Protein AF-A0A914KU00-F1 (afdb_monomer_lite)

pLDDT: mean 82.72, std 13.35, range [44.31, 97.75]

Foldseek 3Di:
DVVVVVVVVVVVVPPPPDFFDKDKDKDFAQDQAWWWKFKEAPDDTWPQGTDDTQHHGRMDMTIDGPPRPDMDIDIFACQDPQRDGPPPGQPSDSHNHDRPD

InterPro domains:
  IPR001938 Thaumatin family [PF00314] (29-96)
  IPR001938 Thaumatin family [PIRSF002703] (5-96)
  IPR001938 Thaumatin family [PS51367] (24-101)
  IPR037176 Osmotin/thaumatin-like superfamily [G3DSA:2.60.110.10] (23-100)
  IPR037176 Osmotin/thaumatin-like superfamily [SSF49870] (23-96)

Secondary structure (DSSP, 8-state):
-HHHHHHHHHHHGGG---PPPEEEEEEE--SSS-B--EEEESSSPGGGGB-S-B-TT-EEEEEEETT---EEEE--EEE-TT--EEES--SS-SS-S----

Radius of gyration: 20.61 Å; chains: 1; bounding box: 60×35×44 Å

Organism: Meloidogyne incognita (NCBI:txid6306)

Structure (mmCIF, N/CA/C/O backbone):
data_AF-A0A914KU00-F1
#
_entry.id   AF-A0A914KU00-F1
#
loop_
_atom_site.group_PDB
_atom_site.id
_atom_site.type_symbol
_atom_site.label_atom_id
_atom_site.label_alt_id
_atom_site.label_comp_id
_atom_site.label_asym_id
_atom_site.label_entity_id
_atom_site.label_seq_id
_atom_site.pdbx_PDB_ins_code
_atom_site.Cartn_x
_atom_site.Cartn_y
_atom_site.Cartn_z
_atom_site.occupancy
_atom_site.B_iso_or_equiv
_atom_site.auth_seq_id
_atom_site.auth_comp_id
_atom_site.auth_asym_id
_atom_site.auth_atom_id
_atom_site.pdbx_PDB_model_num
ATOM 1 N N . MET A 1 1 ? 44.198 15.576 -32.260 1.00 62.31 1 MET A N 1
ATOM 2 C CA . MET A 1 1 ? 44.385 15.659 -30.793 1.00 62.31 1 MET A CA 1
ATOM 3 C C . MET A 1 1 ? 43.216 16.370 -30.101 1.00 62.31 1 MET A C 1
ATOM 5 O O . MET A 1 1 ? 42.503 15.715 -29.359 1.00 62.31 1 MET A O 1
ATOM 9 N N . PHE A 1 2 ? 42.941 17.651 -30.394 1.00 60.97 2 PHE A N 1
ATOM 10 C CA . PHE A 1 2 ? 41.872 18.437 -29.739 1.00 60.97 2 PHE A CA 1
ATOM 11 C C . PHE A 1 2 ? 40.441 17.888 -29.921 1.00 60.97 2 PHE A C 1
ATOM 13 O O . PHE A 1 2 ? 39.638 17.958 -28.999 1.00 60.97 2 PHE A O 1
ATOM 20 N N . CYS A 1 3 ? 40.139 17.270 -31.069 1.00 65.69 3 CYS A N 1
ATOM 21 C CA . CYS A 1 3 ? 38.819 16.683 -31.339 1.00 65.69 3 CYS A CA 1
ATOM 22 C C . CYS A 1 3 ? 38.521 15.448 -30.458 1.00 65.69 3 CYS A C 1
ATOM 24 O O . CYS A 1 3 ? 37.407 15.274 -29.980 1.00 65.69 3 CYS A O 1
ATOM 26 N N . TYR A 1 4 ? 39.540 14.631 -30.164 1.00 66.44 4 TYR A N 1
ATOM 27 C CA . TYR A 1 4 ? 39.402 13.430 -29.328 1.00 66.44 4 TYR A CA 1
ATOM 28 C C . TYR A 1 4 ? 39.183 13.788 -27.851 1.00 66.44 4 TYR A C 1
ATOM 30 O O . TYR A 1 4 ? 38.417 13.131 -27.155 1.00 66.44 4 TYR A O 1
ATOM 38 N N . LEU A 1 5 ? 39.808 14.881 -27.395 1.00 63.75 5 LEU A N 1
ATO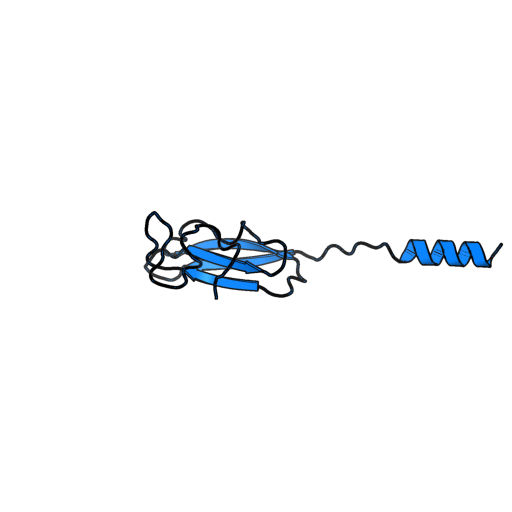M 39 C CA . LEU A 1 5 ? 39.603 15.435 -26.059 1.00 63.75 5 LEU A CA 1
ATOM 40 C C . LEU A 1 5 ? 38.172 15.976 -25.896 1.00 63.75 5 LEU A C 1
ATOM 42 O O . LEU A 1 5 ? 37.544 15.734 -24.873 1.00 63.75 5 LEU A O 1
ATOM 46 N N . PHE A 1 6 ? 37.629 16.639 -26.923 1.00 63.81 6 PHE A N 1
ATOM 47 C CA . PHE A 1 6 ? 36.248 17.134 -26.916 1.00 63.81 6 PHE A CA 1
ATOM 48 C C . PHE A 1 6 ? 35.222 15.987 -26.922 1.00 63.81 6 PHE A C 1
ATOM 50 O O . PHE A 1 6 ? 34.244 16.035 -26.181 1.00 63.81 6 PHE A O 1
ATOM 57 N N . ILE A 1 7 ? 35.483 14.916 -27.684 1.00 65.62 7 ILE A N 1
ATOM 58 C CA . ILE A 1 7 ? 34.665 13.691 -27.686 1.00 65.62 7 ILE A CA 1
ATOM 59 C C . ILE A 1 7 ? 34.719 12.990 -26.317 1.00 65.62 7 ILE A C 1
ATOM 61 O O . ILE A 1 7 ? 33.678 12.588 -25.803 1.00 65.62 7 ILE A O 1
ATOM 65 N N . LEU A 1 8 ? 35.893 12.879 -25.685 1.00 61.22 8 LEU A N 1
ATOM 66 C CA . LEU A 1 8 ? 36.025 12.310 -24.335 1.00 61.22 8 LEU A CA 1
ATOM 67 C C . LEU A 1 8 ? 35.279 13.141 -23.276 1.00 61.22 8 LEU A C 1
ATOM 69 O O . LEU A 1 8 ? 34.605 12.569 -22.423 1.00 61.22 8 LEU A O 1
ATOM 73 N N . LEU A 1 9 ? 35.334 14.474 -23.360 1.00 62.59 9 LEU A N 1
ATOM 74 C CA . LEU A 1 9 ? 34.613 15.376 -22.451 1.00 62.59 9 LEU A CA 1
ATOM 75 C C . LEU A 1 9 ? 33.085 15.308 -22.636 1.00 62.59 9 LEU A C 1
ATOM 77 O O . LEU A 1 9 ? 32.361 15.324 -21.645 1.00 62.59 9 LEU A O 1
ATOM 81 N N . LEU A 1 10 ? 32.593 15.158 -23.872 1.00 59.88 10 LEU A N 1
ATOM 82 C CA . LEU A 1 10 ? 31.167 14.953 -24.182 1.00 59.88 10 LEU A CA 1
ATOM 83 C C . LEU A 1 10 ? 30.614 13.627 -23.634 1.00 59.88 10 LEU A C 1
ATOM 85 O O . LEU A 1 10 ? 29.460 13.568 -23.224 1.00 59.88 10 LEU A O 1
ATOM 89 N N . ASN A 1 11 ? 31.430 12.570 -23.594 1.00 59.75 11 ASN A N 1
ATOM 90 C CA . ASN A 1 11 ? 31.043 11.295 -22.982 1.00 59.75 11 ASN A CA 1
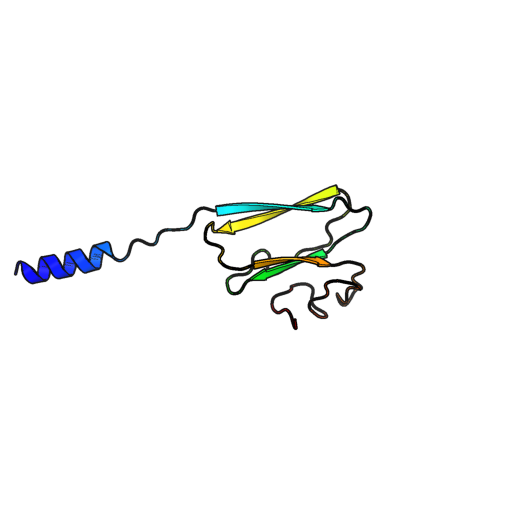ATOM 91 C C . ASN A 1 11 ? 31.079 11.353 -21.443 1.00 59.75 11 ASN A C 1
ATOM 93 O O . ASN A 1 11 ? 30.327 10.640 -20.781 1.00 59.75 11 ASN A O 1
ATOM 97 N N . PHE A 1 12 ? 31.924 12.211 -20.860 1.00 59.53 12 PHE A N 1
ATOM 98 C CA . PHE A 1 12 ? 32.047 12.353 -19.407 1.00 59.53 12 PHE A CA 1
ATOM 99 C C . PHE A 1 12 ? 30.871 13.123 -18.780 1.00 59.53 12 PHE A C 1
ATOM 101 O O . PHE A 1 12 ? 30.484 12.838 -17.650 1.00 59.53 12 PHE A O 1
ATOM 108 N N . THR A 1 13 ? 30.249 14.057 -19.508 1.00 57.97 13 THR A N 1
ATOM 109 C CA . THR A 1 13 ? 29.111 14.853 -19.006 1.00 57.97 13 THR A CA 1
ATOM 110 C C . THR A 1 13 ? 27.751 14.151 -19.093 1.00 57.97 13 THR A C 1
ATOM 112 O O . THR A 1 13 ? 26.802 14.603 -18.456 1.00 57.97 13 THR A O 1
ATOM 115 N N . LEU A 1 14 ? 27.634 13.041 -19.834 1.00 58.25 14 LEU A N 1
ATOM 116 C CA . LEU A 1 14 ? 26.367 12.326 -20.062 1.00 58.25 14 LEU A CA 1
ATOM 117 C C . LEU A 1 14 ? 26.008 11.271 -18.998 1.00 58.25 14 LEU A C 1
ATOM 119 O O . LEU A 1 14 ? 24.933 10.686 -19.078 1.00 58.25 14 LEU A O 1
ATOM 123 N N . ASN A 1 15 ? 26.858 11.043 -17.991 1.00 59.41 15 ASN A N 1
ATOM 124 C CA . ASN A 1 15 ? 26.664 9.985 -16.985 1.00 59.41 15 ASN A CA 1
ATOM 125 C C . ASN A 1 15 ? 26.242 10.504 -15.598 1.00 59.41 15 ASN A C 1
ATOM 127 O O . ASN A 1 15 ? 26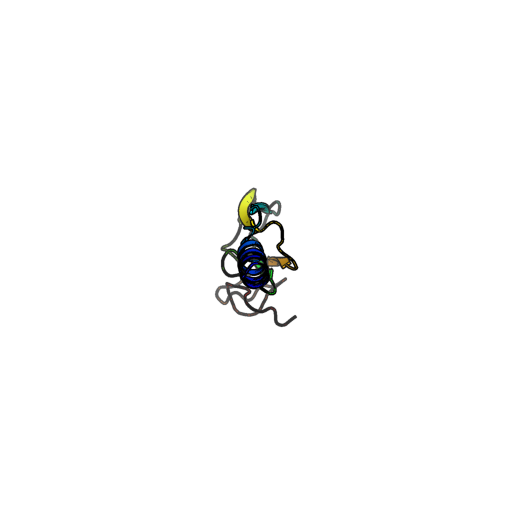.484 9.846 -14.588 1.00 59.41 15 ASN A O 1
ATOM 131 N N . ILE A 1 16 ? 25.630 11.689 -15.514 1.00 67.06 16 ILE A N 1
ATOM 132 C CA . ILE A 1 16 ? 25.088 12.172 -14.238 1.00 67.06 16 ILE A CA 1
ATOM 133 C C . ILE A 1 16 ? 23.798 11.397 -13.940 1.00 67.06 16 ILE A C 1
ATOM 135 O O . ILE A 1 16 ? 22.725 11.733 -14.443 1.00 67.06 16 ILE A O 1
ATOM 139 N N . GLU A 1 17 ? 23.899 10.361 -13.108 1.00 67.19 17 GLU A N 1
ATOM 140 C CA . GLU A 1 17 ? 22.738 9.710 -12.502 1.00 67.19 17 GLU A CA 1
ATOM 141 C C . GLU A 1 17 ? 22.086 10.678 -11.507 1.00 67.19 17 GLU A C 1
ATOM 143 O O . GLU A 1 17 ? 22.514 10.837 -10.363 1.00 67.19 17 GLU A O 1
ATOM 148 N N . VAL A 1 18 ? 21.048 11.384 -11.956 1.00 70.62 18 VAL A N 1
ATOM 149 C CA . VAL A 1 18 ? 20.231 12.220 -11.074 1.00 70.62 18 VAL A CA 1
ATOM 150 C C . VAL A 1 18 ? 19.304 11.297 -10.286 1.00 70.62 18 VAL A C 1
ATOM 152 O O . VAL A 1 18 ? 18.297 10.821 -10.814 1.00 70.62 18 VAL A O 1
ATOM 155 N N . PHE A 1 19 ? 19.629 11.039 -9.018 1.00 74.62 19 PHE A N 1
ATOM 156 C CA . PHE A 1 19 ? 18.703 10.348 -8.125 1.00 74.62 19 PHE A CA 1
ATOM 157 C C . PHE A 1 19 ? 17.469 11.230 -7.891 1.00 74.62 19 PHE A C 1
ATOM 159 O O . PHE A 1 19 ? 17.613 12.396 -7.508 1.00 74.62 19 PHE A O 1
ATOM 166 N N . PRO A 1 20 ? 16.251 10.715 -8.122 1.00 81.00 20 PRO A N 1
ATOM 167 C CA . PRO A 1 20 ? 15.047 11.472 -7.827 1.00 81.00 20 PRO A CA 1
ATOM 168 C C . PRO A 1 20 ? 14.943 11.714 -6.317 1.00 81.00 20 PRO A C 1
ATOM 170 O O . PRO A 1 20 ? 15.265 10.845 -5.508 1.00 81.00 20 PRO A O 1
ATOM 173 N N . GLN A 1 21 ? 14.463 12.899 -5.936 1.00 89.69 21 GLN A N 1
ATOM 174 C CA . GLN A 1 21 ? 14.087 13.178 -4.548 1.00 89.69 21 GLN A CA 1
ATOM 175 C C . GLN A 1 21 ? 13.008 12.190 -4.092 1.00 89.69 21 GLN A C 1
ATOM 177 O O . GLN A 1 21 ? 12.211 11.736 -4.906 1.00 89.69 21 GLN A O 1
ATOM 182 N N . MET A 1 22 ? 12.950 11.867 -2.803 1.00 92.00 22 MET A N 1
ATOM 183 C CA . MET A 1 22 ? 11.906 10.990 -2.264 1.00 92.00 22 MET A CA 1
ATOM 184 C C . MET A 1 22 ? 10.695 11.813 -1.814 1.00 92.00 22 MET A C 1
ATOM 186 O O . MET A 1 22 ? 10.839 12.906 -1.270 1.00 92.00 22 MET A O 1
ATOM 190 N N . VAL A 1 23 ? 9.504 11.268 -2.026 1.00 92.69 23 VAL A N 1
ATOM 191 C CA . VAL A 1 23 ? 8.209 11.809 -1.610 1.00 92.69 23 VAL A CA 1
ATOM 192 C C . VAL A 1 23 ? 7.549 10.801 -0.677 1.00 92.69 23 VAL A C 1
ATOM 194 O O . VAL A 1 23 ? 7.535 9.600 -0.954 1.00 92.69 23 VAL A O 1
ATOM 197 N N . THR A 1 24 ? 6.991 11.290 0.426 1.00 94.75 24 THR A N 1
ATOM 198 C CA . THR A 1 24 ? 6.233 10.471 1.376 1.00 94.75 24 THR A CA 1
ATOM 199 C C . THR A 1 24 ? 4.745 10.578 1.075 1.00 94.75 24 THR A C 1
ATOM 201 O O . THR A 1 24 ? 4.213 11.678 0.952 1.00 94.75 24 THR A O 1
ATOM 204 N N . ILE A 1 25 ? 4.073 9.433 0.979 1.00 94.06 25 ILE A N 1
ATOM 205 C CA . ILE A 1 25 ? 2.618 9.339 0.862 1.00 94.06 25 ILE A CA 1
ATOM 206 C C . ILE A 1 25 ? 2.098 8.663 2.124 1.00 94.06 25 ILE A C 1
ATOM 208 O O . ILE A 1 25 ? 2.519 7.552 2.446 1.00 94.06 25 ILE A O 1
ATOM 212 N N . GLU A 1 26 ? 1.180 9.323 2.822 1.00 96.06 26 GLU A N 1
ATOM 213 C CA . GLU A 1 26 ? 0.534 8.790 4.020 1.00 96.06 26 GLU A CA 1
ATOM 214 C C . GLU A 1 26 ? -0.840 8.225 3.676 1.00 96.06 26 GLU A C 1
ATOM 216 O O . GLU A 1 26 ? -1.684 8.892 3.078 1.00 96.06 26 GLU A O 1
ATOM 221 N N . LEU A 1 27 ? -1.064 6.974 4.059 1.00 95.19 27 LEU A N 1
ATOM 222 C CA . LEU A 1 27 ? -2.343 6.298 3.936 1.00 95.19 27 LEU A CA 1
ATOM 223 C C . LEU A 1 27 ? -2.993 6.256 5.303 1.00 95.19 27 LEU A C 1
ATOM 225 O O . LEU A 1 27 ? -2.452 5.642 6.216 1.00 95.19 27 LEU A O 1
ATOM 229 N N . VAL A 1 28 ? -4.149 6.896 5.425 1.00 96.94 28 VAL A N 1
ATOM 230 C CA . VAL A 1 28 ? -4.890 7.013 6.681 1.00 96.94 28 VAL A CA 1
ATOM 231 C C . VAL A 1 28 ? -6.207 6.263 6.543 1.00 96.94 28 VAL A C 1
ATOM 233 O O . VAL A 1 28 ? -6.999 6.565 5.648 1.00 96.94 28 VAL A O 1
ATOM 236 N N . ASN A 1 29 ? -6.462 5.299 7.428 1.00 97.44 29 ASN A N 1
ATOM 237 C CA . ASN A 1 29 ? -7.767 4.653 7.495 1.00 97.44 29 ASN A CA 1
ATOM 238 C C . ASN A 1 29 ? -8.700 5.425 8.437 1.00 97.44 29 ASN A C 1
ATOM 240 O O . ASN A 1 29 ? -8.707 5.191 9.640 1.00 97.44 29 ASN A O 1
ATOM 244 N N . ASN A 1 30 ? -9.525 6.312 7.884 1.00 97.56 30 ASN A N 1
ATOM 245 C CA . ASN A 1 30 ? -10.585 6.993 8.638 1.00 97.56 30 ASN A CA 1
ATOM 246 C C . ASN A 1 30 ? -11.919 6.218 8.653 1.00 97.56 30 ASN A C 1
ATOM 248 O O . ASN A 1 30 ? -12.932 6.750 9.104 1.00 97.56 30 ASN A O 1
ATOM 252 N N . CYS A 1 31 ? -11.956 4.988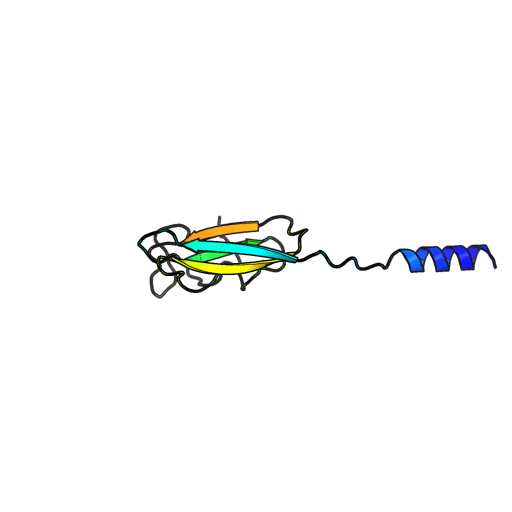 8.137 1.00 96.12 31 CYS A N 1
ATOM 253 C CA . CYS A 1 31 ? -13.135 4.129 8.193 1.00 96.12 31 CYS A CA 1
ATOM 254 C C . CYS A 1 31 ? -13.240 3.426 9.557 1.00 96.12 31 CYS A C 1
ATOM 256 O O . CYS A 1 31 ? -12.252 3.278 10.273 1.00 96.12 31 CYS A O 1
ATOM 258 N N . SER A 1 32 ? -14.438 2.945 9.901 1.00 96.81 32 SER A N 1
ATOM 259 C CA . SER A 1 32 ? -14.685 2.150 11.117 1.00 96.81 32 SER A CA 1
ATOM 260 C C . SER A 1 32 ? -14.256 0.686 10.999 1.00 96.81 32 SER A C 1
ATOM 262 O O . SER A 1 32 ? -14.286 -0.037 11.988 1.00 96.81 32 SER A O 1
ATOM 264 N N . GLU A 1 33 ? -13.859 0.252 9.804 1.00 94.94 33 GLU A N 1
ATOM 265 C CA . GLU A 1 33 ? -13.494 -1.127 9.480 1.00 94.94 33 GLU A CA 1
ATOM 266 C C . GLU A 1 33 ? -12.042 -1.207 8.993 1.00 94.94 33 GLU A C 1
ATOM 268 O O . GLU A 1 33 ? -11.524 -0.224 8.445 1.00 94.94 33 GLU A O 1
ATOM 273 N N . PRO A 1 34 ? -11.373 -2.365 9.141 1.00 94.88 34 PRO A N 1
ATOM 274 C CA . PRO A 1 34 ? -10.041 -2.563 8.593 1.00 94.88 34 PRO A CA 1
ATOM 275 C C . PRO A 1 34 ? -10.057 -2.531 7.061 1.00 94.88 34 PRO A C 1
ATOM 277 O O . PRO A 1 34 ? -10.941 -3.092 6.405 1.00 94.88 34 PRO A O 1
ATOM 280 N N . ILE A 1 35 ? -9.022 -1.919 6.489 1.00 95.19 35 ILE A N 1
ATOM 281 C CA . ILE A 1 35 ? -8.770 -1.921 5.044 1.00 95.19 35 ILE A CA 1
ATOM 282 C C . ILE A 1 35 ? -7.417 -2.559 4.749 1.00 95.19 35 ILE A C 1
ATOM 284 O O . ILE A 1 35 ? -6.503 -2.473 5.558 1.00 95.19 35 ILE A O 1
ATOM 288 N N . TRP A 1 36 ? -7.250 -3.152 3.570 1.00 93.50 36 TRP A N 1
ATOM 289 C CA . TRP A 1 36 ? -5.965 -3.687 3.109 1.00 93.50 36 TRP A CA 1
ATOM 290 C C . TRP A 1 36 ? -5.497 -2.901 1.894 1.00 93.50 36 TRP A C 1
ATOM 292 O O . TRP A 1 36 ? -5.888 -3.245 0.773 1.00 93.50 36 TRP A O 1
ATOM 302 N N . PRO A 1 37 ? -4.685 -1.850 2.074 1.00 93.62 37 PRO A N 1
ATOM 303 C CA . PRO A 1 37 ? -4.242 -1.042 0.955 1.00 93.62 37 PRO A CA 1
ATOM 304 C C . PRO A 1 37 ? -3.412 -1.868 -0.027 1.00 93.62 37 PRO A C 1
ATOM 306 O O . PRO A 1 37 ? -2.550 -2.668 0.349 1.00 93.62 37 PRO A O 1
ATOM 309 N N . ALA A 1 38 ? -3.709 -1.672 -1.302 1.00 92.69 38 ALA A N 1
ATOM 310 C CA . ALA A 1 38 ? -3.057 -2.311 -2.427 1.00 92.69 38 ALA A CA 1
ATOM 311 C C . ALA A 1 38 ? -2.375 -1.250 -3.285 1.00 92.69 38 ALA A C 1
ATOM 313 O O . ALA A 1 38 ? -2.903 -0.149 -3.452 1.00 92.69 38 ALA A O 1
ATOM 314 N N . ILE A 1 39 ? -1.205 -1.585 -3.827 1.00 91.44 39 ILE A N 1
ATOM 315 C CA . ILE A 1 39 ? -0.410 -0.688 -4.665 1.00 91.44 39 ILE A CA 1
ATOM 316 C C . ILE A 1 39 ? -0.038 -1.413 -5.953 1.00 91.44 39 ILE A C 1
ATOM 318 O O . ILE A 1 39 ? 0.497 -2.516 -5.913 1.00 91.44 39 ILE A O 1
ATOM 322 N N . LYS A 1 40 ? -0.264 -0.764 -7.096 1.00 87.56 40 LYS A N 1
ATOM 323 C CA . LYS A 1 40 ? 0.233 -1.201 -8.406 1.00 87.56 40 LYS A CA 1
ATOM 324 C C . LYS A 1 40 ? 0.989 -0.060 -9.070 1.00 87.56 40 LYS A C 1
ATOM 326 O O . LYS A 1 40 ? 0.517 1.072 -9.067 1.00 87.56 40 LYS A O 1
ATOM 331 N N . ASN A 1 41 ? 2.123 -0.384 -9.674 1.00 87.19 41 ASN A N 1
ATOM 332 C CA . ASN A 1 41 ? 2.948 0.511 -10.478 1.00 87.19 41 ASN A CA 1
ATOM 333 C C . ASN A 1 41 ? 3.521 -0.291 -11.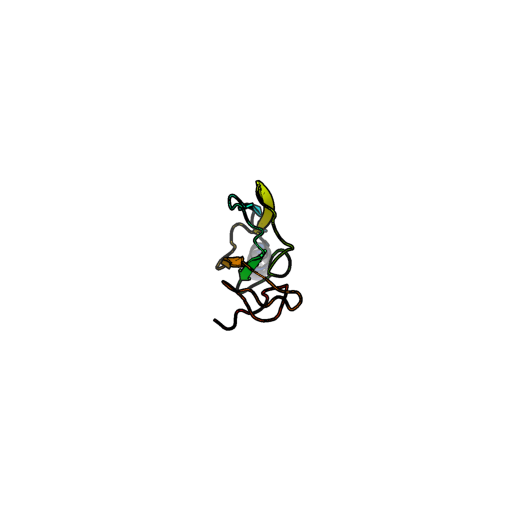658 1.00 87.19 41 ASN A C 1
ATOM 335 O O . ASN A 1 41 ? 3.680 -1.504 -11.542 1.00 87.19 41 ASN A O 1
ATOM 339 N N . ASP A 1 42 ? 3.856 0.380 -12.757 1.00 81.06 42 ASP A N 1
ATOM 340 C CA . ASP A 1 42 ? 4.474 -0.237 -13.942 1.00 81.06 42 ASP A CA 1
ATOM 341 C C . ASP A 1 42 ? 6.005 -0.415 -13.801 1.00 81.06 42 ASP A C 1
ATOM 343 O O . ASP A 1 42 ? 6.685 -0.852 -14.726 1.00 81.06 42 ASP A O 1
ATOM 347 N N . GLY A 1 43 ? 6.561 -0.089 -12.630 1.00 78.38 43 GLY A N 1
ATOM 348 C CA . GLY A 1 43 ? 7.972 -0.253 -12.273 1.00 78.38 43 GLY A CA 1
ATOM 349 C C . GLY A 1 43 ? 8.145 -0.841 -10.867 1.00 78.38 43 GLY A C 1
ATOM 350 O O . GLY A 1 43 ? 7.241 -1.520 -10.380 1.00 78.38 43 GLY A O 1
ATOM 351 N N . PRO A 1 44 ? 9.271 -0.572 -10.176 1.00 78.12 44 PRO A N 1
ATOM 352 C CA . PRO A 1 44 ? 9.484 -1.027 -8.803 1.00 78.12 44 PRO A CA 1
ATOM 353 C C . PRO A 1 44 ? 8.292 -0.675 -7.909 1.00 78.12 44 PRO A C 1
ATOM 355 O O . PRO A 1 44 ? 7.838 0.475 -7.878 1.00 78.12 44 PRO A O 1
ATOM 358 N N . ILE A 1 45 ? 7.747 -1.682 -7.228 1.00 79.75 45 ILE A N 1
ATOM 359 C CA . ILE A 1 45 ? 6.512 -1.538 -6.462 1.00 79.75 45 ILE A CA 1
ATOM 360 C C . ILE A 1 45 ? 6.874 -1.324 -4.989 1.00 79.75 45 ILE A C 1
ATOM 362 O O . ILE A 1 45 ? 7.483 -2.210 -4.380 1.00 79.75 45 ILE A O 1
ATOM 366 N N . PRO A 1 46 ? 6.510 -0.175 -4.391 1.00 81.69 46 PRO A N 1
ATOM 367 C CA . PRO A 1 46 ? 6.756 0.058 -2.976 1.00 81.69 46 PRO A CA 1
ATOM 368 C C . PRO A 1 46 ? 5.968 -0.948 -2.133 1.00 81.69 46 PRO A C 1
ATOM 370 O O . PRO A 1 46 ? 4.864 -1.368 -2.496 1.00 81.69 46 PRO A O 1
ATOM 373 N N . ASN A 1 47 ? 6.560 -1.354 -1.010 1.00 82.44 47 ASN A N 1
ATOM 374 C CA . ASN A 1 47 ? 5.995 -2.324 -0.069 1.00 82.44 47 ASN A CA 1
ATOM 375 C C . ASN A 1 47 ? 5.481 -3.605 -0.752 1.00 82.44 47 ASN A C 1
ATOM 377 O O . ASN A 1 47 ? 4.484 -4.180 -0.332 1.00 82.44 47 ASN A O 1
ATOM 381 N N . ASN A 1 48 ? 6.129 -4.038 -1.838 1.00 82.94 48 ASN A N 1
ATOM 382 C CA . ASN A 1 48 ? 5.766 -5.246 -2.577 1.00 82.94 48 ASN A CA 1
ATOM 383 C C . ASN A 1 48 ? 4.298 -5.270 -3.067 1.00 82.94 48 ASN A C 1
ATOM 385 O O . ASN A 1 48 ? 3.732 -6.332 -3.278 1.00 82.94 48 ASN A O 1
ATOM 389 N N . GLY A 1 49 ? 3.651 -4.113 -3.240 1.00 83.88 49 GLY A N 1
ATOM 390 C CA . GLY A 1 49 ? 2.294 -4.016 -3.795 1.00 83.88 49 GLY A CA 1
ATOM 391 C C . GLY A 1 49 ? 1.146 -4.069 -2.788 1.00 83.88 49 GLY A C 1
ATOM 392 O O . GLY A 1 49 ? -0.015 -4.165 -3.188 1.00 83.88 49 GLY A O 1
ATOM 393 N N . GLY A 1 50 ? 1.430 -3.995 -1.489 1.00 84.69 50 GLY A N 1
ATOM 394 C CA . GLY A 1 50 ? 0.407 -3.872 -0.451 1.00 84.69 50 GLY A CA 1
ATOM 395 C C . GLY A 1 50 ? 0.951 -4.153 0.945 1.00 84.69 50 GLY A C 1
ATOM 396 O O . GLY A 1 50 ? 2.096 -4.558 1.111 1.00 84.69 50 GLY A O 1
ATOM 397 N N . PHE A 1 51 ? 0.132 -3.943 1.967 1.00 84.19 51 PHE A N 1
ATOM 398 C CA . PHE A 1 51 ? 0.503 -4.224 3.358 1.00 84.19 51 PHE A CA 1
ATOM 399 C C . PHE A 1 51 ? -0.663 -4.838 4.130 1.00 84.19 51 PHE A C 1
ATOM 401 O O . PHE A 1 51 ? -1.756 -5.041 3.593 1.00 84.19 51 PHE A O 1
ATOM 408 N N . GLY A 1 52 ? -0.375 -5.196 5.384 1.00 82.88 52 GLY A N 1
ATOM 409 C CA . GLY A 1 52 ? -1.354 -5.722 6.329 1.00 82.88 52 GLY A CA 1
ATOM 410 C C . GLY A 1 52 ? -2.532 -4.780 6.551 1.00 82.88 52 GLY A C 1
ATOM 411 O O . GLY A 1 52 ? -2.522 -3.644 6.066 1.00 82.88 52 GLY A O 1
ATOM 412 N N . PRO A 1 53 ? -3.560 -5.262 7.267 1.00 91.81 53 PRO A N 1
ATOM 413 C CA . PRO A 1 53 ? -4.742 -4.463 7.513 1.00 91.81 53 PRO A CA 1
ATOM 414 C C . PRO A 1 53 ? -4.352 -3.181 8.238 1.00 91.81 53 PRO A C 1
ATOM 416 O O . PRO A 1 53 ? -3.722 -3.221 9.295 1.00 91.81 53 PRO A O 1
ATOM 419 N N . LEU A 1 54 ? -4.766 -2.059 7.671 1.00 95.50 54 LEU A N 1
ATOM 420 C CA . LEU A 1 54 ? -4.756 -0.776 8.333 1.00 95.50 54 LEU A CA 1
ATOM 421 C C . LEU A 1 54 ? -6.043 -0.702 9.155 1.00 95.50 54 LEU A C 1
ATOM 423 O O . LEU A 1 54 ? -7.139 -0.622 8.596 1.00 95.50 54 LEU A O 1
ATOM 427 N N . GLN A 1 55 ? -5.921 -0.810 10.475 1.00 96.81 55 GLN A N 1
ATOM 428 C CA . GLN A 1 55 ? -7.050 -0.733 11.404 1.00 96.81 55 GLN A CA 1
ATOM 429 C C . GLN A 1 55 ? -7.640 0.688 11.430 1.00 96.81 55 GLN A C 1
ATOM 431 O O . GLN A 1 55 ? -6.969 1.631 11.000 1.00 96.81 55 GLN A O 1
ATOM 436 N N . PRO A 1 56 ? -8.873 0.873 11.931 1.00 97.75 56 PRO A N 1
ATOM 437 C CA . PRO A 1 56 ? -9.465 2.198 12.100 1.00 97.75 56 PRO A CA 1
ATOM 438 C C . PRO A 1 56 ? -8.530 3.174 12.826 1.00 97.75 56 PRO A C 1
ATOM 440 O O . PRO A 1 56 ? -7.968 2.856 13.874 1.00 97.75 56 PRO A O 1
ATOM 443 N N . GLY A 1 57 ? -8.342 4.358 12.247 1.00 97.12 57 GLY A N 1
ATOM 444 C CA . GLY A 1 57 ? -7.460 5.413 12.745 1.00 97.12 57 GLY A CA 1
ATOM 445 C C . GLY A 1 57 ? -5.963 5.187 12.506 1.00 97.12 57 GLY A C 1
ATOM 446 O O . GLY A 1 57 ? -5.167 6.061 12.847 1.00 97.12 57 GLY A O 1
ATOM 447 N N . GLN A 1 58 ? -5.545 4.051 11.936 1.00 97.62 58 GLN A N 1
ATOM 448 C CA . GLN A 1 58 ? -4.130 3.806 11.658 1.00 97.62 58 GLN A CA 1
ATOM 449 C C . GLN A 1 58 ? -3.641 4.547 10.417 1.00 97.62 58 GLN A C 1
ATOM 451 O O . GLN A 1 58 ? -4.380 4.788 9.457 1.00 97.62 58 GLN A O 1
ATOM 456 N N . VAL A 1 59 ? -2.344 4.850 10.447 1.00 96.06 59 VAL A N 1
ATOM 457 C CA . VAL A 1 59 ? -1.609 5.499 9.366 1.00 96.06 59 VAL A CA 1
ATOM 458 C C . VAL A 1 59 ? -0.457 4.603 8.940 1.00 96.06 59 VAL A C 1
ATOM 460 O O . VAL A 1 59 ? 0.256 4.056 9.779 1.00 96.06 59 VAL A O 1
ATOM 463 N N . GLN A 1 60 ? -0.264 4.472 7.633 1.00 94.19 60 GLN A N 1
ATOM 464 C CA . GLN A 1 60 ? 0.897 3.824 7.044 1.00 94.19 60 GLN A CA 1
ATOM 465 C C . GLN A 1 60 ? 1.493 4.740 5.986 1.00 94.19 60 GLN A C 1
ATOM 467 O O . GLN A 1 60 ? 0.808 5.138 5.048 1.00 94.19 60 GLN A O 1
ATOM 472 N N . SER A 1 61 ? 2.786 5.015 6.095 1.00 93.94 61 SER A N 1
ATOM 473 C CA . SER A 1 61 ? 3.494 5.834 5.113 1.00 93.94 61 SER A CA 1
ATOM 474 C C . SER A 1 61 ? 4.280 4.956 4.140 1.00 93.94 61 SER A C 1
ATOM 476 O O . SER A 1 61 ? 4.808 3.902 4.512 1.00 93.94 61 SER A O 1
ATOM 478 N N . ILE A 1 62 ? 4.358 5.397 2.887 1.00 92.75 62 ILE A N 1
ATOM 479 C CA . ILE A 1 62 ? 5.238 4.840 1.857 1.00 92.75 62 ILE A CA 1
ATOM 480 C C . ILE A 1 62 ? 6.143 5.943 1.319 1.00 92.75 62 ILE A C 1
ATOM 482 O O . ILE A 1 62 ? 5.737 7.101 1.226 1.00 92.75 62 ILE A O 1
ATOM 486 N N . SER A 1 63 ? 7.368 5.577 0.954 1.00 92.38 63 SER A N 1
ATOM 487 C CA . SER A 1 63 ? 8.319 6.490 0.325 1.00 92.38 63 SER A CA 1
ATOM 488 C C . SER A 1 63 ? 8.507 6.089 -1.133 1.00 92.38 63 SER A C 1
ATOM 490 O O . SER A 1 63 ? 8.788 4.927 -1.429 1.00 92.38 63 SER A O 1
ATOM 492 N N . VAL A 1 64 ? 8.306 7.036 -2.043 1.00 92.06 64 VAL A N 1
ATOM 493 C CA . VAL A 1 64 ? 8.372 6.833 -3.495 1.00 92.06 64 VAL A CA 1
ATOM 494 C C . VAL A 1 64 ? 9.232 7.922 -4.129 1.00 92.06 64 VAL A C 1
ATOM 496 O O . VAL A 1 64 ? 9.304 9.026 -3.595 1.00 92.06 64 VAL A O 1
ATOM 499 N N . PRO A 1 65 ? 9.900 7.664 -5.259 1.00 91.12 65 PRO A N 1
ATOM 500 C CA . PRO A 1 65 ? 10.669 8.703 -5.929 1.00 91.12 65 PRO A CA 1
ATOM 501 C C . PRO A 1 65 ? 9.745 9.795 -6.499 1.00 91.12 65 PRO A C 1
ATOM 503 O O . PRO A 1 65 ? 8.616 9.532 -6.904 1.00 91.12 65 PRO A O 1
ATOM 506 N N . SER A 1 66 ? 10.220 11.034 -6.586 1.00 89.44 66 SER A N 1
ATOM 507 C CA . SER A 1 66 ? 9.438 12.192 -7.044 1.00 89.44 66 SER A CA 1
ATOM 508 C 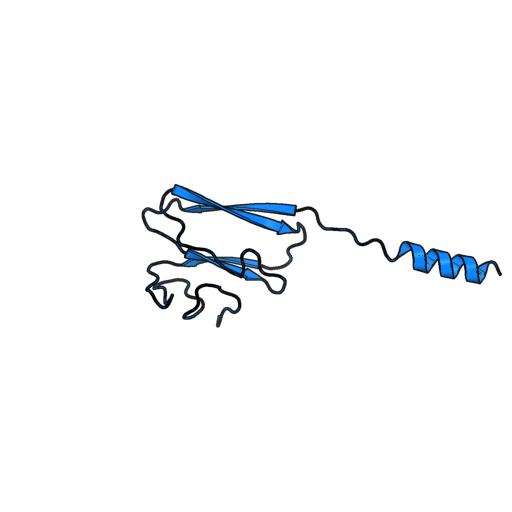C . SER A 1 66 ? 9.018 12.097 -8.508 1.00 89.44 66 SER A C 1
ATOM 510 O O . SER A 1 66 ? 8.062 12.738 -8.934 1.00 89.44 66 SER A O 1
ATOM 512 N N . ASN A 1 67 ? 9.709 11.265 -9.283 1.00 87.56 67 ASN A N 1
ATOM 513 C CA . ASN A 1 67 ? 9.382 10.946 -10.663 1.00 87.56 67 ASN A CA 1
ATOM 514 C C . ASN A 1 67 ? 8.560 9.650 -10.789 1.00 87.56 67 ASN A C 1
ATOM 516 O O . ASN A 1 67 ? 8.625 9.009 -11.834 1.00 87.56 67 ASN A O 1
ATOM 520 N N . TRP A 1 68 ? 7.818 9.227 -9.760 1.00 88.94 68 TRP A N 1
ATOM 521 C CA . TRP A 1 68 ? 6.972 8.030 -9.808 1.00 88.94 68 TRP A CA 1
ATOM 522 C C . TRP A 1 68 ? 5.872 8.173 -10.876 1.00 88.94 68 TRP A C 1
ATOM 524 O O . TRP A 1 68 ? 4.873 8.857 -10.667 1.00 88.94 68 TRP A O 1
ATOM 534 N N . LYS A 1 69 ? 6.085 7.588 -12.068 1.00 77.62 69 LYS A N 1
ATOM 535 C CA . LYS A 1 69 ? 5.360 8.010 -13.285 1.00 77.62 69 LYS A CA 1
ATOM 536 C C . LYS A 1 69 ? 3.990 7.386 -13.534 1.00 77.62 69 LYS A C 1
ATOM 538 O O . LYS A 1 69 ? 3.325 7.868 -14.443 1.00 77.62 69 LYS A O 1
ATOM 543 N N . SER A 1 70 ? 3.537 6.373 -12.796 1.00 83.81 70 SER A N 1
ATOM 544 C CA . SER A 1 70 ? 2.155 5.866 -12.902 1.00 83.81 70 SER A CA 1
ATOM 545 C C . SER A 1 70 ? 1.877 4.813 -11.841 1.00 83.81 70 SER A C 1
ATOM 547 O O . SER A 1 70 ? 2.348 3.686 -11.944 1.00 83.81 70 SER A O 1
ATOM 549 N N . ALA A 1 71 ? 1.071 5.153 -10.839 1.00 87.62 71 ALA A N 1
ATOM 550 C CA . ALA A 1 71 ? 0.677 4.199 -9.819 1.00 87.62 71 ALA A CA 1
ATOM 551 C C . ALA A 1 71 ? -0.787 4.330 -9.429 1.00 87.62 71 ALA A C 1
ATOM 553 O O . ALA A 1 71 ? -1.385 5.403 -9.491 1.00 87.62 71 ALA A O 1
ATOM 554 N N . ARG A 1 72 ? -1.354 3.205 -9.002 1.00 90.38 72 ARG A N 1
ATOM 555 C CA . ARG A 1 72 ? -2.675 3.123 -8.392 1.00 90.38 72 ARG A CA 1
ATOM 556 C C . ARG A 1 72 ? -2.501 2.646 -6.963 1.00 90.38 72 ARG A C 1
ATOM 558 O O . ARG A 1 72 ? -1.825 1.645 -6.729 1.00 90.38 72 ARG A O 1
ATOM 565 N N . ILE A 1 73 ? -3.135 3.351 -6.036 1.00 92.44 73 ILE A N 1
ATOM 566 C CA . ILE A 1 73 ? -3.274 2.927 -4.649 1.00 92.44 73 ILE A CA 1
ATOM 567 C C . ILE A 1 73 ? -4.766 2.874 -4.344 1.00 92.44 73 ILE A C 1
ATOM 569 O O . ILE A 1 73 ? -5.485 3.818 -4.670 1.00 92.44 73 ILE A O 1
ATOM 573 N N . TRP A 1 74 ? -5.248 1.772 -3.774 1.00 93.19 74 TRP A N 1
ATOM 574 C CA . TRP A 1 74 ? -6.668 1.614 -3.461 1.00 93.19 74 TRP A CA 1
ATOM 575 C C . TRP A 1 74 ? -6.887 0.760 -2.207 1.00 93.19 74 TRP A C 1
ATOM 577 O O . TRP A 1 74 ? -6.060 -0.102 -1.892 1.00 93.19 74 TRP A O 1
ATOM 587 N N . PRO A 1 75 ? -7.988 0.982 -1.472 1.00 94.19 75 PRO A N 1
ATOM 588 C CA . PRO A 1 75 ? -8.356 0.140 -0.345 1.00 94.19 75 PRO A CA 1
ATOM 589 C C . PRO A 1 75 ? -9.001 -1.168 -0.822 1.00 94.19 75 PRO A C 1
ATOM 591 O O . PRO A 1 75 ? -9.765 -1.187 -1.788 1.00 94.19 75 PRO A O 1
ATOM 594 N N . ARG A 1 76 ? -8.735 -2.260 -0.102 1.00 94.50 76 ARG A N 1
ATOM 595 C CA . ARG A 1 76 ? -9.507 -3.509 -0.184 1.00 94.50 76 ARG A CA 1
ATOM 596 C C . ARG A 1 76 ? -10.270 -3.715 1.118 1.00 94.50 76 ARG A C 1
ATOM 598 O O . ARG A 1 76 ? -9.744 -3.374 2.177 1.00 94.50 76 ARG A O 1
ATOM 605 N N . THR A 1 77 ? -11.469 -4.285 1.055 1.00 93.81 77 THR A N 1
ATOM 606 C CA . THR A 1 77 ? -12.316 -4.515 2.241 1.00 93.81 77 THR A CA 1
ATOM 607 C C . THR A 1 77 ? -12.868 -5.936 2.281 1.00 93.81 77 THR A C 1
ATOM 609 O O . THR A 1 77 ? -13.047 -6.571 1.239 1.00 93.81 77 THR A O 1
ATOM 612 N N . GLY A 1 78 ? -13.133 -6.439 3.493 1.00 92.12 78 GLY A N 1
ATOM 613 C CA . GLY A 1 78 ? -13.708 -7.772 3.701 1.00 92.12 78 GLY A CA 1
ATOM 614 C C . GLY A 1 78 ? -12.828 -8.901 3.159 1.00 92.12 78 GLY A C 1
ATOM 615 O O . GLY A 1 78 ? -13.328 -9.788 2.475 1.00 92.12 78 GLY A O 1
ATOM 616 N N . CYS A 1 79 ? -11.513 -8.825 3.375 1.00 90.38 79 CYS A N 1
ATOM 617 C CA . CYS A 1 79 ? -10.573 -9.838 2.900 1.00 90.38 79 CYS A CA 1
ATOM 618 C C . CYS A 1 79 ? -10.604 -11.084 3.799 1.00 90.38 79 CYS A C 1
ATOM 620 O O . CYS A 1 79 ? -10.393 -10.976 5.005 1.00 90.38 79 CYS A O 1
ATOM 622 N N . GLY A 1 80 ? -10.858 -12.257 3.210 1.00 85.31 80 GLY A N 1
ATOM 623 C CA . GLY A 1 80 ? -10.747 -13.553 3.889 1.00 85.31 80 GLY A CA 1
ATOM 624 C C . GLY A 1 80 ? -9.300 -14.057 3.995 1.00 85.31 80 GLY A C 1
ATOM 625 O O . GLY A 1 80 ? -8.373 -13.419 3.499 1.00 85.31 80 GLY A O 1
ATOM 626 N N . GLU A 1 81 ? -9.097 -15.238 4.589 1.00 83.19 81 GLU A N 1
ATOM 627 C CA . GLU A 1 81 ? -7.759 -15.834 4.801 1.00 83.19 81 GLU A CA 1
ATOM 628 C C . GLU A 1 81 ? -6.975 -16.077 3.500 1.00 83.19 81 GLU A C 1
ATOM 630 O O . GLU A 1 81 ? -5.749 -16.011 3.472 1.00 83.19 81 GLU A O 1
ATOM 635 N N . ASN A 1 82 ? -7.679 -16.306 2.391 1.00 82.31 82 ASN A N 1
ATOM 636 C CA . ASN A 1 82 ? -7.099 -16.464 1.056 1.00 82.31 82 ASN A CA 1
ATOM 637 C C . ASN A 1 82 ? -6.890 -15.128 0.312 1.00 82.31 82 ASN A C 1
ATOM 639 O O . ASN A 1 82 ? -6.599 -15.133 -0.885 1.00 82.31 82 ASN A O 1
ATOM 643 N N . MET A 1 83 ? -7.073 -13.991 0.992 1.00 83.06 83 MET A N 1
ATOM 644 C CA . MET A 1 83 ? -6.977 -12.633 0.445 1.00 83.06 83 MET A CA 1
ATOM 645 C C . MET A 1 83 ? -7.948 -12.333 -0.707 1.00 83.06 83 MET A C 1
ATOM 647 O O . MET A 1 83 ? -7.772 -11.354 -1.439 1.00 83.06 83 MET A O 1
ATOM 651 N N . LEU A 1 84 ? -9.020 -13.122 -0.836 1.00 85.81 84 LEU A N 1
ATOM 652 C CA . LEU A 1 84 ? -10.198 -12.706 -1.586 1.00 85.81 84 LEU A CA 1
ATOM 653 C C . LEU A 1 84 ? -10.952 -11.665 -0.771 1.00 85.81 84 LEU A C 1
ATOM 655 O O . LEU A 1 84 ? -11.448 -11.945 0.318 1.00 85.81 84 LEU A O 1
ATOM 659 N N . CYS A 1 85 ? -11.007 -10.459 -1.317 1.00 90.19 85 CYS A N 1
ATOM 660 C CA . CYS A 1 85 ? -11.679 -9.320 -0.715 1.00 90.19 85 CYS A CA 1
ATOM 661 C C . CYS A 1 85 ? -13.010 -9.082 -1.419 1.00 90.19 85 CYS A C 1
ATOM 663 O O . CYS A 1 85 ? -13.098 -9.239 -2.639 1.00 90.19 85 CYS A O 1
ATOM 665 N N . VAL A 1 86 ? -14.019 -8.655 -0.662 1.00 91.94 86 VAL A N 1
ATOM 666 C CA . VAL A 1 86 ? -15.345 -8.306 -1.196 1.00 91.94 86 VAL A CA 1
ATOM 667 C C . VAL A 1 86 ? -15.235 -7.179 -2.222 1.00 91.94 86 VAL A C 1
ATOM 669 O O . VAL A 1 86 ? -15.899 -7.211 -3.255 1.00 91.94 86 VAL A O 1
ATOM 672 N N . THR A 1 87 ? -14.368 -6.196 -1.964 1.00 91.56 87 THR A N 1
ATOM 673 C CA . THR A 1 87 ? -14.106 -5.093 -2.897 1.00 91.56 87 THR A CA 1
ATOM 674 C C . THR A 1 87 ? -12.612 -4.891 -3.128 1.00 91.56 87 THR A C 1
ATOM 676 O O . THR A 1 87 ? -11.783 -5.176 -2.259 1.00 91.56 87 THR A O 1
ATOM 679 N N . GLY A 1 88 ? -12.258 -4.419 -4.328 1.00 89.31 88 GLY A N 1
ATOM 680 C CA . GLY A 1 88 ? -10.884 -4.039 -4.671 1.00 89.31 88 GLY A CA 1
ATOM 681 C C . GLY A 1 88 ? -9.878 -5.196 -4.721 1.00 89.31 88 GLY A C 1
ATOM 682 O O . GLY A 1 88 ? -8.675 -4.942 -4.759 1.00 89.31 88 GLY A O 1
ATOM 683 N N . SER A 1 89 ? -10.321 -6.459 -4.701 1.00 90.25 89 SER A N 1
ATOM 684 C CA . SER A 1 89 ? -9.405 -7.605 -4.764 1.00 90.25 89 SER A CA 1
ATOM 685 C C . SER A 1 89 ? -8.543 -7.551 -6.030 1.00 90.25 89 SER A C 1
ATOM 687 O O . SER A 1 89 ? -9.034 -7.245 -7.111 1.00 90.25 89 SER A O 1
ATOM 689 N N . CYS A 1 90 ? -7.260 -7.889 -5.901 1.00 87.81 90 CYS A N 1
ATOM 690 C CA . CYS A 1 90 ? -6.319 -8.047 -7.013 1.00 87.81 90 CYS A CA 1
ATOM 691 C C . CYS A 1 90 ? -6.045 -9.530 -7.333 1.00 87.81 90 CYS A C 1
ATOM 693 O O . CYS A 1 90 ? -5.021 -9.865 -7.922 1.00 87.81 90 CYS A O 1
ATOM 695 N N . GLY A 1 91 ? -6.964 -10.417 -6.932 1.00 82.75 91 GLY A N 1
ATOM 696 C CA . GLY A 1 91 ? -6.803 -11.872 -6.929 1.00 82.75 91 GLY A CA 1
ATOM 697 C C . GLY A 1 91 ? -6.606 -12.424 -5.513 1.00 82.75 91 GLY A C 1
ATOM 698 O O . GLY A 1 91 ? -6.712 -11.692 -4.531 1.00 82.75 91 GLY A O 1
ATOM 699 N N . ASN A 1 92 ? -6.285 -13.715 -5.410 1.00 81.25 92 ASN A N 1
ATOM 700 C CA . ASN A 1 92 ? -6.081 -14.432 -4.139 1.00 81.25 92 ASN A CA 1
ATOM 701 C C . ASN A 1 92 ? -4.664 -14.195 -3.591 1.00 81.25 92 ASN A C 1
ATOM 703 O O . ASN A 1 92 ? -3.943 -15.136 -3.263 1.00 81.25 92 ASN A O 1
ATOM 707 N N . VAL A 1 93 ? -4.210 -12.940 -3.608 1.00 79.12 93 VAL A N 1
ATOM 708 C CA . VAL A 1 93 ? -2.840 -12.567 -3.251 1.00 79.12 93 VAL A CA 1
ATOM 709 C C . VAL A 1 93 ? -2.831 -11.408 -2.270 1.00 79.12 93 VAL A C 1
ATOM 711 O O . VAL A 1 93 ? -3.605 -10.451 -2.359 1.00 79.12 93 VAL A O 1
ATOM 714 N N . PHE A 1 94 ? -1.909 -11.483 -1.317 1.00 76.38 94 PHE A N 1
ATOM 715 C CA . PHE A 1 94 ? -1.703 -10.406 -0.360 1.00 76.38 94 PHE A CA 1
ATOM 716 C C . PHE A 1 94 ? -1.093 -9.171 -1.034 1.00 76.38 94 PHE A C 1
ATOM 718 O O . PHE A 1 94 ? -1.535 -8.049 -0.792 1.00 76.38 94 PHE A O 1
ATOM 725 N N . PHE A 1 95 ? -0.126 -9.414 -1.918 1.00 80.81 95 PHE A N 1
ATOM 726 C CA . PHE A 1 95 ? 0.685 -8.433 -2.627 1.00 80.81 95 PHE A CA 1
ATOM 727 C C . PHE A 1 95 ? 0.180 -8.246 -4.059 1.00 80.81 95 PHE A C 1
ATOM 729 O O . PHE A 1 95 ? 0.236 -9.176 -4.867 1.00 80.81 95 PHE A O 1
ATOM 736 N N . CYS A 1 96 ? -0.308 -7.051 -4.393 1.00 79.94 96 CYS A N 1
ATOM 737 C CA . CYS A 1 96 ? -0.888 -6.766 -5.705 1.00 79.94 96 CYS A CA 1
ATOM 738 C C . CYS A 1 96 ? 0.186 -6.417 -6.746 1.00 79.94 96 CYS A C 1
ATOM 740 O O . CYS A 1 96 ? 0.220 -5.312 -7.279 1.00 79.94 96 CYS A O 1
ATOM 742 N N . LEU A 1 97 ? 1.055 -7.380 -7.063 1.00 69.88 97 LEU A N 1
ATOM 743 C CA . LEU A 1 97 ? 2.086 -7.218 -8.097 1.00 69.88 97 LEU A CA 1
ATOM 744 C C . LEU A 1 97 ? 1.482 -7.146 -9.511 1.00 69.88 97 LEU A C 1
ATOM 746 O O . LEU A 1 97 ? 2.014 -6.476 -10.391 1.00 69.88 97 LEU A O 1
ATOM 750 N N . TYR A 1 98 ? 0.327 -7.790 -9.712 1.00 59.97 98 TYR A N 1
ATOM 751 C CA . TYR A 1 98 ? -0.420 -7.787 -10.965 1.00 59.97 98 TYR A CA 1
ATOM 752 C C . TYR A 1 98 ? -1.914 -7.603 -10.672 1.00 59.97 98 TYR A C 1
ATOM 754 O O . TYR A 1 98 ? -2.518 -8.407 -9.971 1.00 59.97 98 TYR A O 1
ATOM 762 N N . SER A 1 99 ? -2.531 -6.552 -11.217 1.00 49.97 99 SER A N 1
ATOM 763 C CA . SER A 1 99 ? -3.999 -6.436 -11.269 1.00 49.97 99 SER A CA 1
ATOM 764 C C . SER A 1 99 ? -4.478 -7.120 -12.542 1.00 49.97 99 SER A C 1
ATOM 766 O O . SER A 1 99 ? -4.100 -6.671 -13.626 1.00 49.97 99 SER A O 1
ATOM 768 N N . LYS A 1 100 ? -5.323 -8.152 -12.425 1.00 46.56 100 LYS A N 1
ATOM 769 C CA . LYS A 1 100 ? -6.135 -8.689 -13.534 1.00 46.56 100 LYS A CA 1
ATOM 770 C C . LYS A 1 100 ? -7.324 -7.763 -13.861 1.00 46.56 100 LYS A C 1
ATOM 772 O O . LYS A 1 100 ? -8.420 -8.238 -14.110 1.00 46.56 100 LYS A O 1
ATOM 777 N N . TYR A 1 101 ? -7.100 -6.452 -13.843 1.00 44.31 101 TYR A N 1
ATOM 778 C CA . TYR A 1 101 ? -8.041 -5.414 -14.269 1.00 44.31 101 TYR A CA 1
ATOM 779 C C . TYR A 1 101 ? -7.246 -4.195 -14.742 1.00 44.31 101 TYR A C 1
ATOM 781 O O . TYR A 1 101 ? -6.366 -3.700 -13.972 1.00 44.31 101 TYR A O 1
#

Sequence (101 aa):
MFCYLFILLLNFTLNIEVFPQMVTIELVNNCSEPIWPAIKNDGPIPNNGGFGPLQPGQVQSISVPSNWKSARIWPRTGCGENMLCVTGSCGNVFFCLYSKY